Protein AF-A0A061SF11-F1 (afdb_monomer)

Structure (mmCIF, N/CA/C/O backbone):
data_AF-A0A061SF11-F1
#
_entry.id   AF-A0A061SF11-F1
#
loop_
_atom_site.group_PDB
_atom_site.id
_atom_site.type_symbol
_atom_site.label_atom_id
_atom_site.label_alt_id
_atom_site.label_comp_id
_atom_site.label_asym_id
_atom_site.label_entity_id
_atom_site.label_seq_id
_atom_site.pdbx_PDB_ins_code
_atom_site.Cartn_x
_atom_site.Cartn_y
_atom_site.Cartn_z
_atom_site.occupancy
_atom_site.B_iso_or_equiv
_atom_site.auth_seq_id
_atom_site.auth_comp_id
_atom_site.auth_asym_id
_atom_site.auth_atom_id
_atom_site.pdbx_PDB_model_num
ATOM 1 N N . SER A 1 1 ? 4.813 28.790 -20.288 1.00 44.41 1 SER A N 1
ATOM 2 C CA . SER A 1 1 ? 4.783 29.020 -18.832 1.00 44.41 1 SER A CA 1
ATOM 3 C C . SER A 1 1 ? 3.371 29.252 -18.348 1.00 44.41 1 SER A C 1
ATOM 5 O O . SER A 1 1 ? 2.898 30.351 -18.537 1.00 44.41 1 SER A O 1
ATOM 7 N N . PHE A 1 2 ? 2.707 28.245 -17.773 1.00 41.34 2 PHE A N 1
ATOM 8 C CA . PHE A 1 2 ? 1.781 28.368 -16.629 1.00 41.34 2 PHE A CA 1
ATOM 9 C C . PHE A 1 2 ? 1.132 26.999 -16.398 1.00 41.34 2 PHE A C 1
ATOM 11 O O . PHE A 1 2 ? -0.028 26.743 -16.698 1.00 41.34 2 PHE A O 1
ATOM 18 N N . ARG A 1 3 ? 1.935 26.054 -15.899 1.00 41.62 3 ARG A N 1
ATOM 19 C CA . ARG A 1 3 ? 1.378 24.849 -15.294 1.00 41.62 3 ARG A CA 1
ATOM 20 C C . ARG A 1 3 ? 0.733 25.336 -14.006 1.00 41.62 3 ARG A C 1
ATOM 22 O O . ARG A 1 3 ? 1.460 25.708 -13.087 1.00 41.62 3 ARG A O 1
ATOM 29 N N . GLN A 1 4 ? -0.592 25.450 -14.020 1.00 36.97 4 GLN A N 1
ATOM 30 C CA . GLN A 1 4 ? -1.413 25.849 -12.884 1.00 36.97 4 GLN A CA 1
ATOM 31 C C . GLN A 1 4 ? -0.959 25.052 -11.657 1.00 36.97 4 GLN A C 1
ATOM 33 O O . GLN A 1 4 ? -1.222 23.858 -11.513 1.00 36.97 4 GLN A O 1
ATOM 38 N N . ARG A 1 5 ? -0.172 25.723 -10.813 1.00 44.69 5 ARG A N 1
ATOM 39 C CA . ARG A 1 5 ? 0.114 25.311 -9.449 1.00 44.69 5 ARG A CA 1
ATOM 40 C C . ARG A 1 5 ? -1.195 25.509 -8.714 1.00 44.69 5 ARG A C 1
ATOM 42 O O . ARG A 1 5 ? -1.525 26.636 -8.369 1.00 44.69 5 ARG A O 1
ATOM 49 N N . ILE A 1 6 ? -1.944 24.432 -8.517 1.00 52.12 6 ILE A N 1
ATOM 50 C CA . ILE A 1 6 ? -2.988 24.444 -7.499 1.00 52.12 6 ILE A CA 1
ATOM 51 C C . ILE A 1 6 ? -2.267 24.724 -6.172 1.00 52.12 6 ILE A C 1
ATOM 53 O O . ILE A 1 6 ? -1.338 23.984 -5.825 1.00 52.12 6 ILE A O 1
ATOM 57 N N . PRO A 1 7 ? -2.599 25.822 -5.478 1.00 44.66 7 PRO A N 1
ATOM 58 C CA . PRO A 1 7 ? -1.902 26.210 -4.271 1.00 44.66 7 PRO A CA 1
ATOM 59 C C . PRO A 1 7 ? -2.308 25.271 -3.130 1.00 44.66 7 PRO A C 1
ATOM 61 O O . PRO A 1 7 ? -3.484 25.018 -2.883 1.00 44.66 7 PRO A O 1
ATOM 64 N N . ALA A 1 8 ? -1.309 24.739 -2.428 1.00 49.94 8 ALA A N 1
ATOM 65 C CA . ALA A 1 8 ? -1.455 23.799 -1.317 1.00 49.94 8 ALA A CA 1
ATOM 66 C C . ALA A 1 8 ? -2.078 24.415 -0.040 1.00 49.94 8 ALA A C 1
ATOM 68 O O . ALA A 1 8 ? -1.944 23.842 1.036 1.00 49.94 8 ALA A O 1
ATOM 69 N N . CYS A 1 9 ? -2.734 25.578 -0.128 1.00 40.81 9 CYS A N 1
ATOM 70 C CA . CYS A 1 9 ? -3.201 26.355 1.024 1.00 40.81 9 CYS A CA 1
ATOM 71 C C . CYS A 1 9 ? -4.719 26.307 1.286 1.00 40.81 9 CYS A C 1
ATOM 73 O O . CYS A 1 9 ? -5.173 26.960 2.216 1.00 40.81 9 CYS A O 1
ATOM 75 N N . ALA A 1 10 ? -5.506 25.509 0.552 1.00 46.31 10 ALA A N 1
ATOM 76 C CA . ALA A 1 10 ? -6.967 25.441 0.726 1.00 46.31 10 ALA A CA 1
ATOM 77 C C . ALA A 1 10 ? -7.505 24.041 1.092 1.00 46.31 10 ALA A C 1
ATOM 79 O O . ALA A 1 10 ? -8.564 23.633 0.630 1.00 46.31 10 ALA A O 1
ATOM 80 N N . ALA A 1 11 ? -6.790 23.291 1.932 1.00 48.22 11 ALA A N 1
ATOM 81 C CA . ALA A 1 11 ? -7.343 22.104 2.592 1.00 48.22 11 ALA A CA 1
ATOM 82 C C . ALA A 1 11 ? -7.168 22.226 4.109 1.00 48.22 11 ALA A C 1
ATOM 84 O O . ALA A 1 11 ? -6.553 21.386 4.765 1.00 48.22 11 ALA A O 1
ATOM 85 N N . GLY A 1 12 ? -7.707 23.313 4.661 1.00 47.84 12 GLY A N 1
ATOM 86 C CA . GLY A 1 12 ? -8.075 23.364 6.067 1.00 47.84 12 GLY A CA 1
ATOM 87 C C . GLY A 1 12 ? -9.217 22.383 6.305 1.00 47.84 12 GLY A C 1
ATOM 88 O O . GLY A 1 12 ? -10.380 22.751 6.208 1.00 47.84 12 GLY A 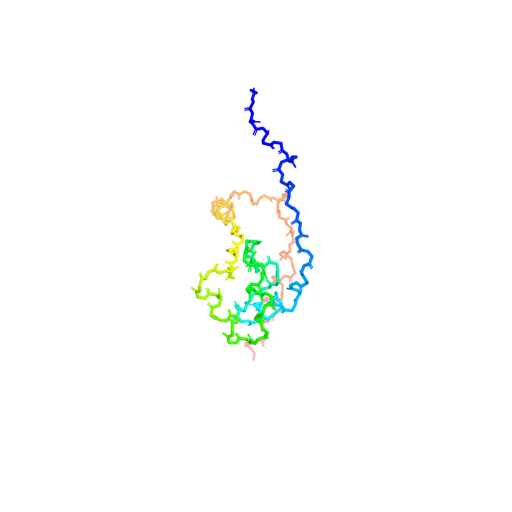O 1
ATOM 89 N N . LEU A 1 13 ? -8.888 21.123 6.580 1.00 50.22 13 LEU A N 1
ATOM 90 C CA . LEU A 1 13 ? -9.840 20.181 7.152 1.00 50.22 13 LEU A CA 1
ATOM 91 C C . LEU A 1 13 ? -9.527 20.061 8.636 1.00 50.22 13 LEU A C 1
ATOM 93 O O . LEU A 1 13 ? -8.527 19.469 9.042 1.00 50.22 13 LEU A O 1
ATOM 97 N N . TYR A 1 14 ? -10.399 20.689 9.417 1.00 50.19 14 TYR A N 1
ATOM 98 C CA . TYR A 1 14 ? -10.554 20.541 10.854 1.00 50.19 14 TYR A CA 1
ATOM 99 C C . TYR A 1 14 ? -10.620 19.042 11.190 1.00 50.19 14 TYR A C 1
ATOM 101 O O . TYR A 1 14 ? -11.654 18.392 11.046 1.00 50.19 14 TYR A O 1
ATOM 109 N N . PHE A 1 15 ? -9.477 18.458 11.555 1.00 53.41 15 PHE A N 1
ATOM 110 C CA . PHE A 1 15 ? -9.383 17.052 11.927 1.00 53.41 15 PHE A CA 1
ATOM 111 C C . PHE A 1 15 ? -10.114 16.872 13.259 1.00 53.41 15 PHE A C 1
ATOM 113 O O . PHE A 1 15 ? -9.580 17.180 14.324 1.00 53.41 15 PHE A O 1
ATOM 120 N N . LYS A 1 16 ? -11.351 16.373 13.202 1.00 56.97 16 LYS A N 1
ATOM 121 C CA . LYS A 1 16 ? -12.090 15.884 14.370 1.00 56.97 16 LYS A CA 1
ATOM 122 C C . LYS A 1 16 ? -11.196 14.844 15.064 1.00 56.97 16 LYS A C 1
ATOM 124 O O . LYS A 1 16 ? -10.885 13.808 14.477 1.00 56.97 16 LYS A O 1
ATOM 129 N N . MET A 1 17 ? -10.699 15.158 16.264 1.00 59.47 17 MET A N 1
ATOM 130 C CA . MET A 1 17 ? -9.757 14.323 17.022 1.00 59.47 17 MET A CA 1
ATOM 131 C C . MET A 1 17 ? -10.432 13.023 17.489 1.00 59.47 17 MET A C 1
ATOM 133 O O . MET A 1 17 ? -10.862 12.897 18.630 1.00 59.47 17 MET A O 1
ATOM 137 N N . VAL A 1 18 ? -10.503 12.035 16.600 1.00 65.88 18 VAL A N 1
ATOM 138 C CA . VAL A 1 18 ? -10.887 10.655 16.912 1.00 65.88 18 VAL A CA 1
ATOM 139 C C . VAL A 1 18 ? -9.697 9.747 16.604 1.00 65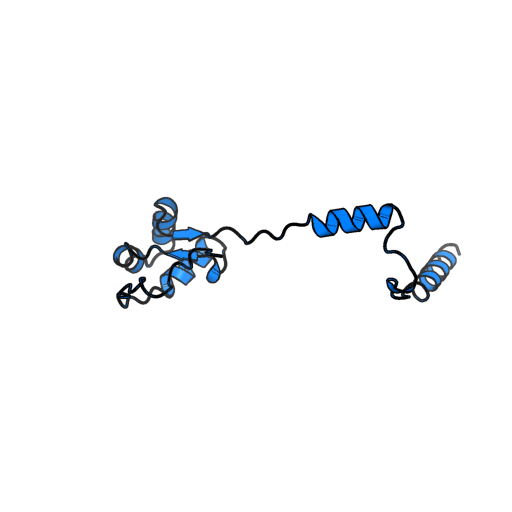.88 18 VAL A C 1
ATOM 141 O O . VAL A 1 18 ? -9.147 9.751 15.500 1.00 65.88 18 VAL A O 1
ATOM 144 N N . SER A 1 19 ? -9.255 8.967 17.593 1.00 77.94 19 SER A N 1
ATOM 145 C CA . SER A 1 19 ? -8.102 8.071 17.442 1.00 77.94 19 SER A CA 1
ATOM 146 C C . SER A 1 19 ? -8.496 6.778 16.716 1.00 77.94 19 SER A C 1
ATOM 148 O O . SER A 1 19 ? -8.835 5.778 17.340 1.00 77.94 19 SER A O 1
ATOM 150 N N . LEU A 1 20 ? -8.385 6.763 15.383 1.00 83.75 20 LEU A N 1
ATOM 151 C CA . LEU A 1 20 ? -8.700 5.597 14.532 1.00 83.75 20 LEU A CA 1
ATOM 152 C C . LEU A 1 20 ? -7.566 4.547 14.431 1.00 83.75 20 LEU A C 1
ATOM 154 O O . LEU A 1 20 ? -7.458 3.791 13.456 1.00 83.75 20 LEU A O 1
ATOM 158 N N . LYS A 1 21 ? -6.652 4.507 15.412 1.00 88.69 21 LYS A N 1
ATOM 159 C CA . LYS A 1 21 ? -5.460 3.633 15.376 1.00 88.69 21 LYS A CA 1
ATOM 160 C C . LYS A 1 21 ? -5.831 2.146 15.403 1.00 88.69 21 LYS A C 1
ATOM 162 O O . LYS A 1 21 ? -5.228 1.347 14.681 1.00 88.69 21 LYS A O 1
ATOM 167 N N . LEU A 1 22 ? -6.826 1.776 16.210 1.00 90.25 22 LEU A N 1
ATOM 168 C CA . LEU A 1 22 ? -7.273 0.391 16.366 1.00 90.25 22 LEU A CA 1
ATOM 169 C C . LEU A 1 22 ? -7.950 -0.120 15.090 1.00 90.25 22 LEU A C 1
ATOM 171 O O . LEU A 1 22 ? -7.617 -1.197 14.596 1.00 90.25 22 LEU A O 1
ATOM 175 N N . GLN A 1 23 ? -8.822 0.692 14.509 1.00 91.69 23 GLN A N 1
ATOM 176 C CA . GLN A 1 23 ? -9.594 0.397 13.308 1.00 91.69 23 GLN A CA 1
ATOM 177 C C . GLN A 1 23 ? -8.661 0.199 12.117 1.00 91.69 23 GLN A C 1
ATOM 179 O O . GLN A 1 23 ? -8.771 -0.790 11.393 1.00 91.69 23 GLN A O 1
ATOM 184 N N . LYS A 1 24 ? -7.647 1.061 11.976 1.00 92.25 24 LYS A N 1
ATOM 185 C CA . LYS A 1 24 ? -6.625 0.925 10.932 1.00 92.25 24 LYS A CA 1
ATOM 186 C C . LYS A 1 24 ? -5.829 -0.381 11.054 1.00 92.25 24 LYS A C 1
ATOM 188 O O . LYS A 1 24 ? -5.516 -1.008 10.039 1.00 92.25 24 LYS A O 1
ATOM 193 N N . ARG A 1 25 ? -5.539 -0.826 12.284 1.00 93.00 25 ARG A N 1
ATOM 194 C CA . ARG A 1 25 ? -4.875 -2.114 12.564 1.00 93.00 25 ARG A CA 1
ATOM 195 C C . ARG A 1 25 ? -5.773 -3.310 12.234 1.00 93.00 25 ARG A C 1
ATOM 197 O O . ARG A 1 25 ? -5.310 -4.275 11.619 1.00 93.00 25 ARG A O 1
ATOM 204 N N . LEU A 1 26 ? -7.051 -3.252 12.607 1.00 93.25 26 LEU A N 1
ATOM 205 C CA . LEU A 1 26 ? -8.016 -4.314 12.312 1.00 93.25 26 LEU A CA 1
ATOM 206 C C . LEU A 1 26 ? -8.287 -4.425 10.807 1.00 93.25 26 LEU A C 1
ATOM 208 O O . LEU A 1 26 ? -8.201 -5.524 10.260 1.00 93.25 26 LEU A O 1
ATOM 212 N N . ALA A 1 27 ? -8.508 -3.300 10.126 1.00 93.69 27 ALA A N 1
ATOM 213 C CA . ALA A 1 27 ? -8.687 -3.232 8.676 1.00 93.69 27 ALA A CA 1
ATOM 214 C C . ALA A 1 27 ? -7.496 -3.822 7.912 1.00 93.69 27 ALA A C 1
ATOM 216 O O . ALA A 1 27 ? -7.681 -4.610 6.987 1.00 93.69 27 ALA A O 1
ATOM 217 N N . SER A 1 28 ? -6.269 -3.521 8.347 1.00 94.94 28 SER A N 1
ATOM 218 C CA . SER A 1 28 ? -5.045 -4.106 7.785 1.00 94.94 28 SER A CA 1
ATOM 219 C C . SER A 1 28 ? -5.017 -5.637 7.897 1.00 94.94 28 SER A C 1
ATOM 221 O O . SER A 1 28 ? -4.661 -6.317 6.930 1.00 94.94 28 SER A O 1
ATOM 223 N N . SER A 1 29 ? -5.457 -6.184 9.035 1.00 92.62 29 SER A N 1
ATOM 224 C CA . SER A 1 29 ? -5.516 -7.635 9.260 1.00 92.62 29 SER A CA 1
ATOM 225 C C . SER A 1 29 ? -6.595 -8.314 8.407 1.00 92.62 29 SER A C 1
ATOM 227 O O . SER A 1 29 ? -6.371 -9.400 7.879 1.00 92.62 29 SER A O 1
ATOM 229 N N . VAL A 1 30 ? -7.757 -7.673 8.244 1.00 92.75 30 VAL A N 1
ATOM 230 C CA . VAL A 1 30 ? -8.884 -8.200 7.454 1.00 92.75 30 VAL A CA 1
ATOM 231 C C . VAL A 1 30 ? -8.579 -8.172 5.952 1.00 92.75 30 VAL A C 1
ATOM 233 O O . VAL A 1 30 ? -8.791 -9.170 5.268 1.00 92.75 30 VAL A O 1
ATOM 236 N N . LEU A 1 31 ? -8.026 -7.066 5.445 1.00 91.06 31 LEU A N 1
ATOM 237 C CA . LEU A 1 31 ? -7.706 -6.864 4.023 1.00 91.06 31 LEU A CA 1
ATOM 238 C C . LEU A 1 31 ? -6.366 -7.487 3.591 1.00 91.06 31 LEU A C 1
ATOM 240 O O . LEU A 1 31 ? -5.974 -7.360 2.423 1.00 91.06 31 LEU A O 1
ATOM 244 N N . LYS A 1 32 ? -5.638 -8.115 4.527 1.00 92.25 32 LYS A N 1
ATOM 245 C CA . LYS A 1 32 ? -4.288 -8.675 4.332 1.00 92.25 32 LYS A CA 1
ATOM 246 C C . LYS A 1 32 ? -3.345 -7.670 3.654 1.00 92.25 32 LYS A C 1
ATOM 248 O O . LYS A 1 32 ? -2.661 -7.977 2.676 1.00 92.25 32 LYS A O 1
ATOM 253 N N . CYS A 1 33 ? -3.355 -6.423 4.119 1.00 91.31 33 CYS A N 1
ATOM 254 C CA . CYS A 1 33 ? -2.573 -5.337 3.530 1.00 91.31 33 CYS A CA 1
ATOM 255 C C . CYS A 1 33 ? -1.831 -4.546 4.610 1.00 91.31 33 CYS A C 1
ATOM 257 O O . CYS A 1 33 ? -2.233 -4.532 5.765 1.00 91.31 33 CYS A O 1
ATOM 259 N N . GLY A 1 34 ? -0.730 -3.879 4.253 1.00 91.19 34 GLY A N 1
ATOM 260 C CA . GLY A 1 34 ? 0.000 -3.035 5.203 1.00 91.19 34 GLY A CA 1
ATOM 261 C C . GLY A 1 34 ? -0.768 -1.758 5.563 1.00 91.19 34 GLY A C 1
ATOM 262 O O . GLY A 1 34 ? -1.492 -1.214 4.729 1.00 91.19 34 GLY A O 1
ATOM 263 N N . LEU A 1 35 ? -0.529 -1.220 6.764 1.00 91.19 35 LEU A N 1
ATOM 264 C CA . LEU A 1 35 ? -1.194 -0.020 7.306 1.00 91.19 35 LEU A CA 1
ATOM 265 C C . LEU A 1 35 ? -1.177 1.196 6.360 1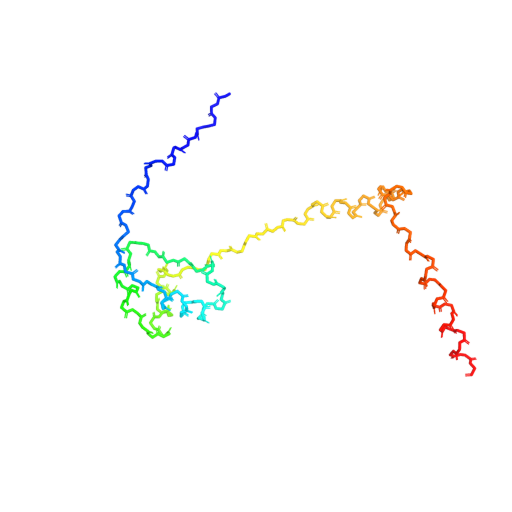.00 91.19 35 LEU A C 1
ATOM 267 O O . LEU A 1 35 ? -2.105 1.998 6.364 1.00 91.19 35 LEU A O 1
ATOM 271 N N . ARG A 1 36 ? -0.133 1.336 5.530 1.00 90.62 36 ARG A N 1
ATOM 272 C CA . ARG A 1 36 ? -0.004 2.434 4.551 1.00 90.62 36 ARG A CA 1
ATOM 273 C C . ARG A 1 36 ? -0.996 2.347 3.386 1.00 90.62 36 ARG A C 1
ATOM 275 O O . ARG A 1 36 ? -1.261 3.361 2.746 1.00 90.62 36 ARG A O 1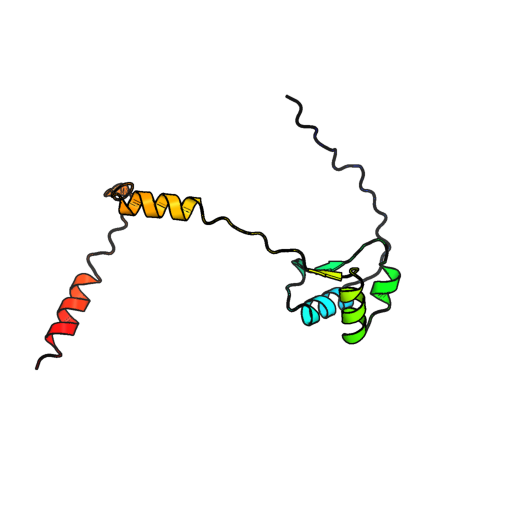
ATOM 282 N N . LYS A 1 37 ? -1.516 1.153 3.088 1.00 92.00 37 LYS A N 1
ATOM 283 C CA . LYS A 1 37 ? -2.453 0.920 1.978 1.00 92.00 37 LYS A CA 1
ATOM 284 C C . LYS A 1 37 ? -3.917 1.037 2.393 1.00 92.00 37 LYS A C 1
ATOM 286 O O . LYS A 1 37 ? -4.762 1.097 1.510 1.00 92.00 37 LYS A O 1
ATOM 291 N N . VAL A 1 38 ? -4.214 1.073 3.690 1.00 92.81 38 VAL A N 1
ATOM 292 C CA . VAL A 1 38 ? -5.577 1.269 4.191 1.00 92.81 38 VAL A CA 1
ATOM 293 C C . VAL A 1 38 ? -5.933 2.748 4.079 1.00 92.81 38 VAL A C 1
ATOM 295 O O . VAL A 1 38 ? -5.223 3.606 4.616 1.00 92.81 38 VAL A O 1
ATOM 298 N N . TRP A 1 39 ? -7.014 3.035 3.365 1.00 91.50 39 TRP A N 1
ATOM 299 C CA . TRP A 1 39 ? -7.662 4.338 3.333 1.00 91.50 39 TRP A 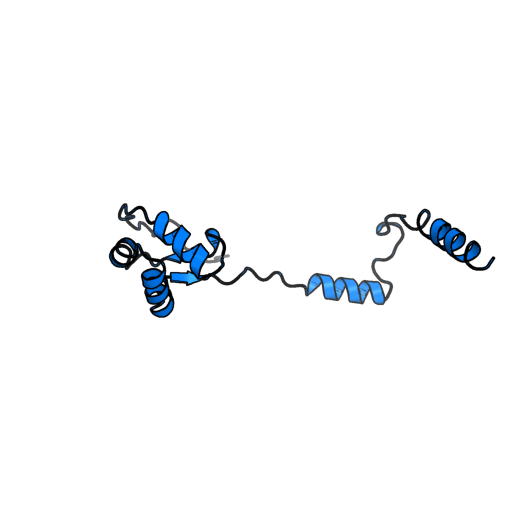CA 1
ATOM 300 C C . TRP A 1 39 ? -8.964 4.265 4.130 1.00 91.50 39 TRP A C 1
ATOM 302 O O . TRP A 1 39 ? -9.675 3.266 4.040 1.00 91.50 39 TRP A O 1
ATOM 312 N N . LEU A 1 40 ? -9.213 5.295 4.933 1.00 89.94 40 LEU A N 1
ATOM 313 C CA . LEU A 1 40 ? -10.423 5.478 5.727 1.00 89.94 40 LEU A CA 1
ATOM 314 C C . LEU A 1 40 ? -11.037 6.796 5.270 1.00 89.94 40 LEU A C 1
ATOM 316 O O . LEU A 1 40 ? -10.292 7.772 5.116 1.00 89.94 40 LEU A O 1
ATOM 320 N N . ASP A 1 41 ? -12.342 6.804 5.045 1.00 88.75 41 ASP A N 1
ATOM 321 C CA . ASP A 1 41 ? -13.055 8.013 4.658 1.0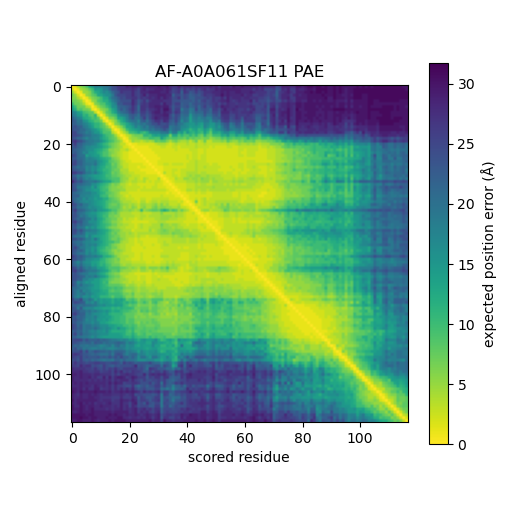0 88.75 41 ASP A CA 1
ATOM 322 C C . ASP A 1 41 ? -13.112 9.030 5.826 1.00 88.75 41 ASP A C 1
ATOM 324 O O . ASP A 1 41 ? -13.384 8.639 6.966 1.00 88.75 41 ASP A O 1
ATOM 328 N N . PRO A 1 42 ? -12.795 10.321 5.592 1.00 85.06 42 PRO A N 1
ATOM 329 C CA . PRO A 1 42 ? -12.825 11.355 6.626 1.00 85.06 42 PRO A CA 1
ATOM 330 C C . PRO A 1 42 ? -14.217 11.954 6.883 1.00 85.06 42 PRO A C 1
ATOM 332 O O . PRO A 1 42 ? -14.359 12.698 7.854 1.00 85.06 42 PRO A O 1
ATOM 335 N N . ASN A 1 43 ? -15.221 11.669 6.052 1.00 86.25 43 ASN A N 1
ATOM 336 C CA . ASN A 1 43 ? -16.585 12.159 6.255 1.00 86.25 43 ASN A CA 1
ATOM 337 C C . ASN A 1 43 ? -17.309 11.279 7.290 1.00 86.25 43 ASN A C 1
ATOM 339 O O . ASN A 1 43 ? -17.923 11.806 8.215 1.00 86.25 43 ASN A O 1
ATOM 343 N N . GLU A 1 44 ? -17.087 9.959 7.244 1.00 82.50 44 GLU A N 1
ATOM 344 C CA . GLU A 1 44 ? -17.751 8.971 8.118 1.00 82.50 44 GLU A CA 1
ATOM 345 C C . GLU A 1 44 ? -16.897 8.468 9.301 1.00 82.50 44 GLU A C 1
ATOM 347 O O . GLU A 1 44 ? -16.918 7.302 9.704 1.00 82.50 44 GLU A O 1
ATOM 352 N N . VAL A 1 45 ? -16.127 9.363 9.924 1.00 86.19 45 VAL A N 1
ATOM 353 C CA . VAL A 1 45 ? -15.226 9.025 11.050 1.00 86.19 45 VAL A CA 1
ATOM 354 C C . VAL A 1 45 ? -15.977 8.457 12.262 1.00 86.19 45 VAL A C 1
ATOM 356 O O . VAL A 1 45 ? -15.439 7.604 12.975 1.00 86.19 45 VAL A O 1
ATOM 359 N N . ASN A 1 46 ? -17.208 8.913 12.509 1.00 87.06 46 ASN A N 1
ATOM 360 C CA . ASN A 1 46 ? -17.988 8.496 13.679 1.00 87.06 46 ASN A CA 1
ATOM 361 C C . ASN A 1 46 ? -18.415 7.022 13.560 1.00 87.06 46 ASN A C 1
ATOM 363 O O . ASN A 1 46 ? -18.262 6.263 14.517 1.00 87.06 46 ASN A O 1
ATOM 367 N N . GLU A 1 47 ? -18.871 6.595 12.379 1.00 86.31 47 GLU A N 1
ATOM 368 C CA . GLU A 1 47 ? -19.273 5.207 12.115 1.00 86.31 47 GLU A CA 1
ATOM 369 C C . GLU A 1 47 ? -18.086 4.248 12.203 1.00 86.31 47 GLU A C 1
ATOM 371 O O . GLU A 1 47 ? -18.156 3.193 12.841 1.00 86.31 47 GLU A O 1
ATOM 376 N N . ILE A 1 48 ? -16.945 4.659 11.642 1.00 88.88 48 ILE A N 1
ATOM 377 C CA . ILE A 1 48 ? -15.706 3.880 11.700 1.00 88.88 48 ILE A CA 1
ATOM 378 C C . ILE A 1 48 ? -15.243 3.730 13.155 1.00 88.88 48 ILE A C 1
ATOM 380 O O . ILE A 1 48 ? -14.810 2.648 13.555 1.00 88.88 48 ILE A O 1
ATOM 384 N N . SER A 1 49 ? -15.359 4.781 13.972 1.00 88.44 49 SER A N 1
ATOM 385 C CA . SER A 1 49 ? -14.956 4.744 15.381 1.00 88.44 49 SER A CA 1
ATOM 386 C C . SER A 1 49 ? -15.748 3.722 16.200 1.00 88.44 49 SER A C 1
ATOM 388 O O . SER A 1 49 ? -15.173 3.090 17.087 1.00 88.44 49 SER A O 1
ATOM 390 N N . MET A 1 50 ? -17.032 3.517 15.896 1.00 88.94 50 MET A N 1
ATOM 391 C CA . MET A 1 50 ? -17.887 2.554 16.607 1.00 88.94 50 MET A CA 1
ATOM 392 C C . MET A 1 50 ? -17.570 1.087 16.255 1.00 88.94 50 MET A C 1
ATOM 394 O O . MET A 1 50 ? -17.980 0.164 16.965 1.00 88.94 50 MET A O 1
ATOM 398 N N . ALA A 1 51 ? -16.813 0.832 15.185 1.00 88.62 51 ALA A N 1
ATOM 399 C CA . ALA A 1 51 ? -16.484 -0.518 14.743 1.00 88.62 51 ALA A CA 1
ATOM 400 C C . ALA A 1 51 ? -15.276 -1.113 15.496 1.00 88.62 51 ALA A C 1
ATOM 402 O O . ALA A 1 51 ? -14.118 -0.920 15.122 1.00 88.62 51 ALA A O 1
ATOM 403 N N . ASN A 1 52 ? -15.556 -1.917 16.527 1.00 88.88 52 ASN A N 1
ATOM 404 C CA . ASN A 1 52 ? -14.529 -2.575 17.353 1.00 88.88 52 ASN A CA 1
ATOM 405 C C . ASN A 1 52 ? -14.185 -4.011 16.906 1.00 88.88 52 ASN A C 1
ATOM 407 O O . ASN A 1 52 ? -13.049 -4.463 17.052 1.00 88.88 52 ASN A O 1
ATOM 411 N N . SER A 1 53 ? -15.154 -4.739 16.345 1.00 91.00 53 SER A N 1
ATOM 412 C CA . SER A 1 53 ? -15.003 -6.150 15.961 1.00 91.00 53 SER A CA 1
ATOM 413 C C . SER A 1 53 ? -14.531 -6.313 14.514 1.00 91.00 53 SER A C 1
ATOM 415 O O . SER A 1 53 ? -14.868 -5.518 13.636 1.00 91.00 53 SER A O 1
ATOM 417 N N . ARG A 1 54 ? -13.803 -7.401 14.212 1.00 92.56 54 ARG A N 1
ATOM 418 C CA . ARG A 1 54 ? -13.330 -7.697 12.839 1.00 92.56 54 ARG A CA 1
ATOM 419 C C . ARG A 1 54 ? -14.481 -7.888 11.848 1.00 92.56 54 ARG A C 1
ATOM 421 O O . ARG A 1 54 ? -14.338 -7.565 10.674 1.00 92.56 54 ARG A O 1
ATOM 428 N N . GLN A 1 55 ? -15.606 -8.413 12.321 1.00 92.69 55 GLN A N 1
ATOM 429 C CA . GLN A 1 55 ? -16.833 -8.618 11.557 1.00 92.69 55 GLN A CA 1
ATOM 430 C C . GLN A 1 55 ? -17.438 -7.278 11.122 1.00 92.69 55 GLN A C 1
ATOM 432 O O . GLN A 1 55 ? -17.834 -7.143 9.971 1.00 92.69 55 GLN A O 1
ATOM 437 N N . ASN A 1 56 ? -17.431 -6.267 11.994 1.00 91.75 56 ASN A N 1
ATOM 438 C CA . ASN A 1 56 ? -17.943 -4.931 11.682 1.00 91.75 56 ASN A CA 1
ATOM 439 C C . ASN A 1 56 ? -17.066 -4.248 10.627 1.00 91.75 56 ASN A C 1
ATOM 441 O O . ASN A 1 56 ? -17.586 -3.683 9.674 1.00 91.75 56 ASN A O 1
ATOM 445 N N . ILE A 1 57 ? -15.740 -4.396 10.724 1.00 92.50 57 ILE A N 1
ATOM 446 C CA . ILE A 1 57 ? -14.816 -3.888 9.701 1.00 92.50 57 ILE A CA 1
ATOM 447 C C . ILE A 1 57 ? -15.060 -4.548 8.332 1.00 92.50 57 ILE A C 1
ATOM 449 O O . ILE A 1 57 ? -14.905 -3.888 7.314 1.00 92.50 57 ILE A O 1
ATOM 453 N N . ARG A 1 58 ? -15.477 -5.824 8.274 1.00 93.94 58 ARG A N 1
ATOM 454 C CA . ARG A 1 58 ? -15.857 -6.471 7.001 1.00 93.94 58 ARG A CA 1
ATOM 455 C C . ARG A 1 58 ? -17.104 -5.844 6.375 1.00 93.94 58 ARG A C 1
ATOM 457 O O . ARG A 1 58 ? -17.145 -5.745 5.158 1.00 93.94 58 ARG A O 1
ATOM 464 N N . LYS A 1 59 ? -18.074 -5.404 7.187 1.00 93.56 59 LYS A N 1
ATOM 465 C CA . LYS A 1 59 ? -19.252 -4.666 6.699 1.00 93.56 59 LYS A CA 1
ATOM 466 C C . LYS A 1 59 ? -18.817 -3.339 6.072 1.00 93.56 59 LYS A C 1
ATOM 468 O O . LYS A 1 59 ? -19.000 -3.162 4.880 1.00 93.56 59 LYS A O 1
ATOM 473 N N . LEU A 1 60 ? -18.030 -2.543 6.802 1.00 91.75 60 LEU A N 1
ATOM 474 C CA . LEU A 1 60 ? -17.499 -1.258 6.316 1.00 91.75 60 LEU A CA 1
ATOM 475 C C . LEU A 1 60 ? -16.611 -1.367 5.060 1.00 91.75 60 LEU A C 1
ATOM 477 O O . LEU A 1 60 ? -16.476 -0.410 4.299 1.00 91.75 60 LEU A O 1
ATOM 481 N N . VAL A 1 61 ? -15.958 -2.514 4.851 1.00 92.62 61 VAL A N 1
ATOM 482 C CA . VAL A 1 61 ? -15.211 -2.803 3.615 1.00 92.62 61 VAL A CA 1
ATOM 483 C C . VAL A 1 61 ? -16.159 -3.051 2.442 1.00 92.62 61 VAL A C 1
ATOM 485 O O . VAL A 1 61 ? -15.864 -2.603 1.337 1.00 92.62 61 VAL A O 1
ATOM 488 N N . ASN A 1 62 ? -17.273 -3.747 2.670 1.00 92.06 62 ASN A N 1
ATOM 489 C CA . ASN A 1 62 ? -18.288 -3.984 1.644 1.00 92.06 62 ASN A CA 1
ATOM 490 C C . ASN A 1 62 ? -19.047 -2.695 1.298 1.00 92.06 62 AS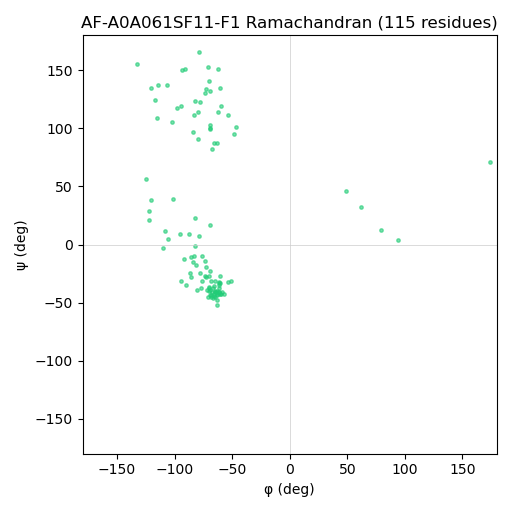N A C 1
ATOM 492 O O . ASN A 1 62 ? -19.334 -2.471 0.127 1.00 92.06 62 ASN A O 1
ATOM 496 N N . ASP A 1 63 ? -19.298 -1.845 2.296 1.00 89.81 63 ASP A N 1
ATOM 497 C CA . ASP A 1 63 ? -19.972 -0.548 2.136 1.00 89.81 63 ASP A CA 1
ATOM 498 C C . ASP A 1 63 ? -19.071 0.495 1.440 1.00 89.81 63 ASP A C 1
ATOM 500 O O . ASP A 1 63 ? -19.550 1.475 0.880 1.00 89.81 63 ASP A O 1
ATOM 504 N N . GLY A 1 64 ? -17.750 0.274 1.428 1.00 88.75 64 GLY A N 1
ATOM 505 C CA . GLY A 1 64 ? -16.784 1.112 0.710 1.00 88.75 64 GLY A CA 1
ATOM 506 C C . GLY A 1 64 ? -16.136 2.225 1.538 1.00 88.75 64 GLY A C 1
ATOM 507 O O . GLY A 1 64 ? -15.306 2.962 1.009 1.00 88.75 64 GLY A O 1
ATOM 508 N N . PHE A 1 65 ? -16.411 2.316 2.841 1.00 89.69 65 PHE A N 1
ATOM 509 C CA . PHE A 1 65 ? -15.754 3.281 3.738 1.00 89.69 65 PHE A CA 1
ATOM 510 C C . PHE A 1 65 ? -14.276 2.956 3.995 1.00 89.69 65 PHE A C 1
ATOM 512 O O . PHE A 1 65 ? -13.461 3.841 4.282 1.00 89.69 65 PHE A O 1
ATOM 519 N N . VAL A 1 66 ? -13.910 1.672 3.895 1.00 90.44 66 VAL A N 1
ATOM 520 C CA . VAL A 1 66 ? -12.537 1.187 4.078 1.00 90.44 66 VAL A CA 1
ATOM 521 C C . VAL A 1 66 ? -12.012 0.611 2.771 1.00 90.44 66 VAL A C 1
ATOM 523 O O . VAL A 1 66 ? -12.375 -0.491 2.362 1.00 90.44 66 VAL A O 1
ATOM 526 N N . ILE A 1 67 ? -11.075 1.326 2.147 1.00 92.12 67 ILE A N 1
ATOM 527 C CA . ILE A 1 67 ? -10.578 0.987 0.810 1.00 92.12 67 ILE A CA 1
ATOM 528 C C . ILE A 1 67 ? -9.108 0.571 0.861 1.00 92.12 67 ILE A C 1
ATOM 530 O O . ILE A 1 67 ? -8.258 1.202 1.501 1.00 92.12 67 ILE A O 1
ATOM 534 N N . LYS A 1 68 ? -8.775 -0.490 0.118 1.00 92.62 68 LYS A N 1
ATOM 535 C CA . LYS A 1 68 ? -7.390 -0.875 -0.167 1.00 92.62 68 LYS A CA 1
ATOM 536 C C . LYS A 1 68 ? -6.864 -0.055 -1.341 1.00 92.62 68 LYS A C 1
ATOM 538 O O . LYS A 1 68 ? -7.242 -0.285 -2.487 1.00 92.62 68 LYS A O 1
ATOM 543 N N . LYS A 1 69 ? -5.912 0.839 -1.073 1.00 90.94 69 LYS A N 1
ATOM 544 C CA . LYS A 1 69 ? -5.211 1.576 -2.130 1.00 90.94 69 LYS A CA 1
ATOM 545 C C . LYS A 1 69 ? -4.481 0.600 -3.063 1.00 90.94 69 LYS A C 1
ATOM 547 O O . LYS A 1 69 ? -3.783 -0.302 -2.569 1.00 90.94 69 LYS A O 1
ATOM 552 N N . PRO A 1 70 ? -4.585 0.786 -4.391 1.00 91.31 70 PRO A N 1
ATOM 553 C CA . PRO A 1 70 ? -3.855 -0.038 -5.338 1.00 91.31 70 PRO A CA 1
ATOM 554 C C . PRO A 1 70 ? -2.348 0.129 -5.140 1.00 91.31 70 PRO A C 1
ATOM 556 O O . PRO A 1 70 ? -1.842 1.156 -4.678 1.00 91.31 70 PRO A O 1
ATOM 559 N N . THR A 1 71 ? -1.601 -0.922 -5.460 1.00 90.12 71 THR A N 1
ATOM 560 C CA . THR A 1 71 ? -0.143 -0.888 -5.372 1.00 90.12 71 THR A CA 1
ATOM 561 C C . THR A 1 71 ? 0.437 0.012 -6.449 1.00 90.12 71 THR A C 1
ATOM 563 O O . THR A 1 71 ? 0.002 -0.052 -7.595 1.00 90.12 71 THR A O 1
ATOM 566 N N . LYS A 1 72 ? 1.473 0.788 -6.115 1.00 88.75 72 LYS A N 1
ATOM 567 C CA . LYS A 1 72 ? 2.237 1.531 -7.119 1.00 88.75 72 LYS A CA 1
ATOM 568 C C . LYS A 1 72 ? 2.891 0.542 -8.085 1.00 88.75 72 LYS A C 1
ATOM 570 O O . LYS A 1 72 ? 3.753 -0.237 -7.685 1.00 88.75 72 LYS A O 1
ATOM 575 N N . ILE A 1 73 ? 2.463 0.567 -9.342 1.00 90.50 73 ILE A N 1
ATOM 576 C CA . ILE A 1 73 ? 3.005 -0.298 -10.388 1.00 90.50 73 ILE A CA 1
ATOM 577 C C . ILE A 1 73 ? 4.289 0.343 -10.918 1.00 90.50 73 ILE A C 1
ATOM 579 O O . ILE A 1 73 ? 4.286 1.484 -11.379 1.00 90.50 73 ILE A O 1
ATOM 583 N N . HIS A 1 74 ? 5.395 -0.396 -10.871 1.00 91.56 74 HIS A N 1
ATOM 584 C CA . HIS A 1 74 ? 6.633 -0.016 -11.544 1.00 91.56 74 HIS A CA 1
ATOM 585 C C . HIS A 1 74 ? 6.691 -0.695 -12.914 1.00 91.56 74 HIS A C 1
ATOM 587 O O . HIS A 1 74 ? 6.685 -1.922 -13.013 1.00 91.56 74 HIS A O 1
ATOM 593 N N . SER A 1 75 ? 6.739 0.093 -13.989 1.00 92.62 75 SER A N 1
ATOM 594 C CA . SER A 1 75 ? 6.743 -0.455 -15.345 1.00 92.62 75 SER A CA 1
ATOM 595 C C . SER A 1 75 ? 8.088 -1.112 -15.688 1.00 92.62 75 SER A C 1
ATOM 597 O O . SER A 1 75 ? 9.162 -0.539 -15.499 1.00 92.62 75 SER A O 1
ATOM 599 N N . ARG A 1 76 ? 8.039 -2.321 -16.264 1.00 92.44 76 ARG A N 1
ATOM 600 C CA . ARG A 1 76 ? 9.229 -3.049 -16.757 1.00 92.44 76 ARG A CA 1
ATOM 601 C C . ARG A 1 76 ? 9.616 -2.695 -18.199 1.00 92.44 76 ARG A C 1
ATOM 603 O O . ARG A 1 76 ? 10.466 -3.359 -18.782 1.00 92.44 76 ARG A O 1
ATOM 610 N N . ALA A 1 77 ? 9.004 -1.669 -18.796 1.00 92.38 77 ALA A N 1
ATOM 611 C CA . ALA A 1 77 ? 9.207 -1.313 -20.204 1.00 92.38 77 ALA A CA 1
ATOM 612 C C . ALA A 1 77 ? 10.676 -0.984 -20.526 1.00 92.38 77 ALA A C 1
ATOM 614 O O . ALA A 1 77 ? 11.216 -1.469 -21.515 1.00 92.38 77 ALA A O 1
ATOM 615 N N . ARG A 1 78 ? 11.351 -0.227 -19.649 1.00 91.62 78 ARG A N 1
ATOM 616 C CA . ARG A 1 78 ? 12.776 0.111 -19.809 1.00 91.62 78 ARG A CA 1
ATOM 617 C C . ARG A 1 78 ? 13.674 -1.121 -19.726 1.00 91.62 78 ARG A C 1
ATOM 619 O O . ARG A 1 78 ? 14.532 -1.303 -20.579 1.00 91.62 78 ARG A O 1
ATOM 626 N N . ALA A 1 79 ? 13.421 -1.992 -18.749 1.00 92.12 79 ALA A N 1
ATOM 627 C CA . ALA A 1 79 ? 14.160 -3.241 -18.594 1.00 92.12 79 ALA A CA 1
ATOM 628 C C . ALA A 1 79 ? 13.991 -4.161 -19.816 1.00 92.12 79 ALA A C 1
ATOM 630 O O . ALA A 1 79 ? 14.971 -4.730 -20.286 1.00 92.12 79 ALA A O 1
ATOM 631 N N . ARG A 1 80 ? 12.774 -4.258 -20.373 1.00 94.62 80 ARG A N 1
ATOM 632 C CA . ARG A 1 80 ? 12.502 -5.040 -21.591 1.00 94.62 80 ARG A CA 1
ATOM 633 C C . ARG A 1 80 ? 13.248 -4.496 -22.809 1.00 94.62 80 ARG A C 1
ATOM 635 O O . ARG A 1 80 ? 13.925 -5.272 -23.474 1.00 94.62 80 ARG A O 1
ATOM 642 N N . ARG A 1 81 ? 13.205 -3.178 -23.048 1.00 92.81 81 ARG A N 1
ATOM 643 C CA . ARG A 1 81 ? 13.974 -2.550 -24.141 1.00 92.81 81 ARG A CA 1
ATOM 644 C C . ARG A 1 81 ? 15.479 -2.761 -23.985 1.00 92.81 81 ARG A C 1
ATOM 646 O O . ARG A 1 81 ? 16.147 -3.094 -24.955 1.00 92.81 81 ARG A O 1
ATOM 653 N N . ALA A 1 82 ? 16.007 -2.615 -22.769 1.00 90.19 82 ALA A N 1
ATOM 654 C CA . ALA A 1 82 ? 17.423 -2.851 -22.500 1.00 90.19 82 ALA A CA 1
ATOM 655 C C . ALA A 1 82 ? 17.817 -4.319 -22.741 1.00 90.19 82 ALA A C 1
ATOM 657 O O . ALA A 1 82 ? 18.861 -4.579 -23.329 1.00 90.19 82 ALA A O 1
ATOM 658 N N . ALA A 1 83 ? 16.981 -5.280 -22.337 1.00 90.31 83 ALA A N 1
ATOM 659 C CA . ALA A 1 83 ? 17.225 -6.702 -22.578 1.00 90.31 83 ALA A CA 1
ATOM 660 C C . ALA A 1 83 ? 17.169 -7.068 -24.071 1.00 90.31 83 ALA A C 1
ATOM 662 O O . ALA A 1 83 ? 17.961 -7.884 -24.534 1.00 90.31 83 ALA A O 1
ATOM 663 N N . GLU A 1 84 ? 16.260 -6.462 -24.836 1.00 92.62 84 GLU A N 1
ATOM 664 C CA . GLU A 1 84 ? 16.203 -6.629 -26.290 1.00 92.62 84 GLU A CA 1
ATOM 665 C C . GLU A 1 84 ? 17.447 -6.046 -26.976 1.00 92.62 84 GLU A C 1
ATOM 667 O O . GLU A 1 84 ? 18.049 -6.705 -27.821 1.00 92.62 84 GLU A O 1
ATOM 672 N N . ALA A 1 85 ? 17.883 -4.850 -26.567 1.00 89.62 85 ALA A N 1
ATOM 673 C CA . ALA A 1 85 ? 19.101 -4.228 -27.078 1.00 89.62 85 ALA A CA 1
ATOM 674 C C . ALA A 1 85 ? 20.354 -5.064 -26.754 1.00 89.62 85 ALA A C 1
ATOM 676 O O . ALA A 1 85 ? 21.175 -5.285 -27.641 1.00 89.62 85 ALA A O 1
ATOM 677 N N . LYS A 1 86 ? 20.454 -5.600 -25.529 1.00 88.00 86 LYS A N 1
ATOM 678 C CA . LYS A 1 86 ? 21.528 -6.522 -25.121 1.00 88.00 86 LYS A CA 1
ATOM 679 C C . LYS A 1 86 ? 21.540 -7.813 -25.933 1.00 88.00 86 LYS A C 1
ATOM 681 O O . LYS A 1 86 ? 22.604 -8.255 -26.344 1.00 88.00 86 LYS A O 1
ATOM 686 N N . ARG A 1 87 ? 20.369 -8.387 -26.228 1.00 87.81 87 ARG A N 1
ATOM 687 C CA . ARG A 1 87 ? 20.252 -9.585 -27.080 1.00 87.81 87 ARG A CA 1
ATOM 688 C C . ARG A 1 87 ? 20.693 -9.327 -28.519 1.00 87.81 87 ARG A C 1
ATOM 690 O O . ARG A 1 87 ? 21.236 -10.215 -29.156 1.00 87.81 87 ARG A O 1
ATOM 697 N N . LYS A 1 88 ? 20.494 -8.100 -29.005 1.00 91.25 88 LYS A N 1
ATOM 698 C CA . LYS A 1 88 ? 20.997 -7.615 -30.298 1.00 91.25 88 LYS A CA 1
ATOM 699 C C . LYS A 1 88 ? 22.493 -7.235 -30.263 1.00 91.25 88 LYS A C 1
ATOM 701 O O . LYS A 1 88 ? 22.973 -6.649 -31.225 1.00 91.25 88 LYS A O 1
ATOM 706 N N . GLY A 1 89 ? 23.215 -7.506 -29.169 1.00 85.31 89 GLY A N 1
ATOM 707 C CA . GLY A 1 89 ? 24.650 -7.217 -29.026 1.00 85.31 89 GLY A CA 1
ATOM 708 C C . GLY A 1 89 ? 24.994 -5.757 -28.706 1.00 85.31 89 GLY A C 1
ATOM 709 O O . GLY A 1 89 ? 26.148 -5.355 -28.813 1.00 85.31 89 GLY A O 1
ATOM 710 N N . ARG A 1 90 ? 24.011 -4.929 -28.329 1.00 85.31 90 ARG A N 1
ATOM 711 C CA . ARG A 1 90 ? 24.233 -3.527 -27.930 1.00 85.31 90 ARG A CA 1
ATOM 712 C C . ARG A 1 90 ? 24.402 -3.431 -26.413 1.00 85.31 90 ARG A C 1
ATOM 714 O O . ARG A 1 90 ? 23.780 -4.181 -25.669 1.00 85.31 90 ARG A O 1
ATOM 721 N N . HIS A 1 91 ? 25.177 -2.457 -25.932 1.00 78.75 91 HIS A N 1
ATOM 722 C CA . HIS A 1 91 ? 25.454 -2.259 -24.496 1.00 78.75 91 HIS A CA 1
ATOM 723 C C . HIS A 1 91 ? 26.179 -3.443 -23.807 1.00 78.75 91 HIS A C 1
ATOM 725 O O . HIS A 1 91 ? 25.953 -3.700 -22.624 1.00 78.75 91 HIS A O 1
ATOM 731 N N . THR A 1 92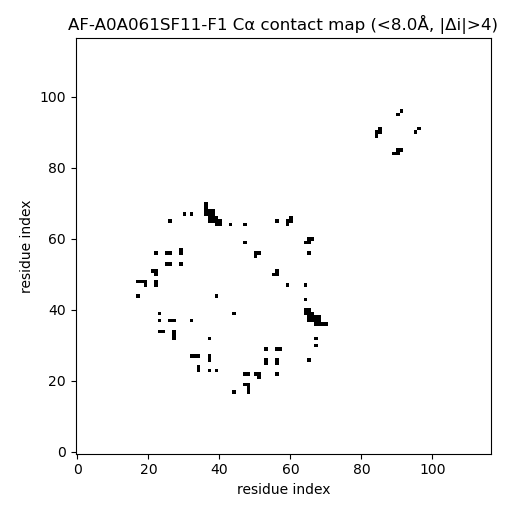 ? 27.044 -4.157 -24.539 1.00 76.69 92 THR A N 1
ATOM 732 C CA . THR A 1 92 ? 27.873 -5.288 -24.061 1.00 76.69 92 THR A CA 1
ATOM 733 C C . THR A 1 92 ? 29.377 -5.053 -24.277 1.00 76.69 92 THR A C 1
ATOM 735 O O . THR A 1 92 ? 30.131 -5.996 -24.486 1.00 76.69 92 THR A O 1
ATOM 738 N N . GLY A 1 93 ? 29.824 -3.793 -24.278 1.00 80.44 93 GLY A N 1
ATOM 739 C CA . GLY A 1 93 ? 31.248 -3.457 -24.388 1.00 80.44 93 GLY A CA 1
ATOM 740 C C . GLY A 1 93 ? 32.004 -3.628 -23.065 1.00 80.44 93 GLY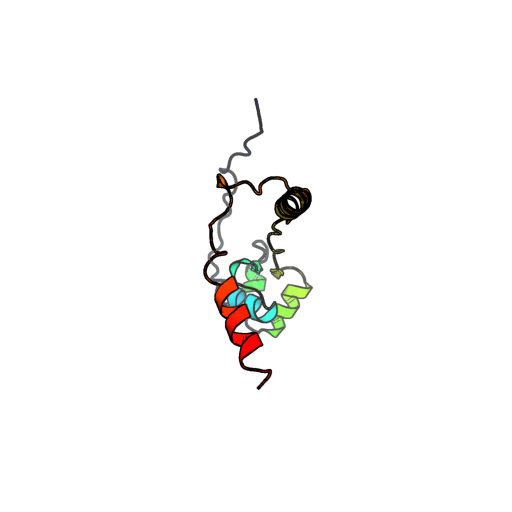 A C 1
ATOM 741 O O . GLY A 1 93 ? 31.392 -3.683 -21.996 1.00 80.44 93 GLY A O 1
ATOM 742 N N . TYR A 1 94 ? 33.337 -3.631 -23.134 1.00 75.25 94 TYR A N 1
ATOM 743 C CA . TYR A 1 94 ? 34.242 -3.803 -21.987 1.00 75.25 94 TYR A CA 1
ATOM 744 C C . TYR A 1 94 ? 33.983 -2.820 -20.829 1.00 75.25 94 TYR A C 1
ATOM 746 O O . TYR A 1 94 ? 34.100 -3.199 -19.672 1.00 75.25 94 TYR A O 1
ATOM 754 N N . GLY A 1 95 ? 33.530 -1.591 -21.113 1.00 77.81 95 GLY A N 1
ATOM 755 C CA . GLY A 1 95 ? 33.183 -0.598 -20.083 1.00 77.81 95 GLY A CA 1
ATOM 756 C C . GLY A 1 95 ? 31.847 -0.829 -19.355 1.00 77.81 95 GLY A C 1
ATOM 757 O O . GLY A 1 95 ? 31.554 -0.141 -18.385 1.00 77.81 95 GLY A O 1
ATOM 758 N N . SER A 1 96 ? 31.004 -1.763 -19.812 1.00 68.94 96 SER A N 1
ATOM 759 C CA . SER A 1 96 ? 29.736 -2.139 -19.153 1.00 68.94 96 SER A CA 1
ATOM 760 C C . SER A 1 96 ? 29.774 -3.542 -18.534 1.00 68.94 96 SER A C 1
ATOM 762 O O . SER A 1 96 ? 28.791 -3.963 -17.920 1.00 68.94 96 SER A O 1
ATOM 764 N N . ALA A 1 97 ? 30.878 -4.272 -18.707 1.00 63.56 97 ALA A N 1
ATOM 765 C CA . ALA A 1 97 ? 31.069 -5.616 -18.185 1.00 63.56 97 ALA A CA 1
ATOM 766 C C . ALA A 1 97 ? 31.872 -5.565 -16.875 1.00 63.56 97 ALA A C 1
ATOM 768 O O . ALA A 1 97 ? 33.032 -5.170 -16.862 1.00 63.56 97 ALA A O 1
ATOM 769 N N . CYS A 1 98 ? 31.268 -6.003 -15.768 1.00 50.19 98 CYS A N 1
ATOM 770 C CA . CYS A 1 98 ? 32.033 -6.392 -14.585 1.00 50.19 98 CYS A CA 1
ATOM 771 C C . CYS A 1 98 ? 32.565 -7.811 -14.843 1.00 50.19 98 CYS A C 1
ATOM 773 O O . CYS A 1 98 ? 31.775 -8.741 -15.017 1.00 50.19 98 CYS A O 1
ATOM 775 N N . LEU A 1 99 ? 33.887 -7.960 -14.955 1.00 50.94 99 LEU A N 1
ATOM 776 C CA . LEU A 1 99 ? 34.586 -9.225 -15.207 1.00 50.94 99 LEU A CA 1
ATOM 777 C C . LEU A 1 99 ? 34.368 -10.212 -14.044 1.00 50.94 99 LEU A C 1
ATOM 779 O O . LEU A 1 99 ? 35.167 -10.278 -13.120 1.00 50.94 99 LEU A O 1
ATOM 783 N N . TYR A 1 100 ? 33.287 -10.992 -14.094 1.00 52.59 100 TYR A N 1
ATOM 784 C CA . TYR A 1 100 ? 33.023 -12.114 -13.175 1.00 52.59 100 TYR A CA 1
ATOM 785 C C . TYR A 1 100 ? 33.176 -13.489 -13.855 1.00 52.59 100 TYR A C 1
ATOM 787 O O . TYR A 1 100 ? 32.792 -14.515 -13.297 1.00 52.59 100 TYR A O 1
ATOM 795 N N . SER A 1 101 ? 33.733 -13.536 -15.071 1.00 51.44 101 SER A N 1
ATOM 796 C CA . SER A 1 101 ? 33.837 -14.767 -15.867 1.00 51.44 101 SER A CA 1
ATOM 797 C C . SER A 1 101 ? 35.019 -15.668 -15.492 1.00 51.44 101 SER A C 1
ATOM 799 O O . SER A 1 101 ? 34.987 -16.846 -15.827 1.00 51.44 101 SER A O 1
ATOM 801 N N . CYS A 1 102 ? 36.038 -15.179 -14.776 1.00 47.53 102 CYS A N 1
ATOM 802 C CA . CYS A 1 102 ? 37.238 -15.988 -14.512 1.00 47.53 102 CYS A CA 1
ATOM 803 C C . CYS A 1 102 ? 37.056 -17.040 -13.396 1.00 47.53 102 CYS A C 1
ATOM 805 O O . CYS A 1 102 ? 37.736 -18.057 -13.402 1.00 47.53 102 CYS A O 1
ATOM 807 N N . ILE A 1 103 ? 36.119 -16.841 -12.458 1.00 54.84 103 ILE A N 1
ATOM 808 C CA . ILE A 1 103 ? 35.987 -17.705 -11.265 1.00 54.84 103 ILE A CA 1
ATOM 809 C C . ILE A 1 103 ? 35.035 -18.894 -11.506 1.00 54.84 103 ILE A C 1
ATOM 811 O O . ILE A 1 103 ? 35.277 -19.990 -11.015 1.00 54.84 103 ILE A O 1
ATOM 815 N N . HIS A 1 104 ? 33.972 -18.724 -12.301 1.00 56.69 104 HIS A N 1
ATOM 816 C CA . HIS A 1 104 ? 32.933 -19.756 -12.466 1.00 56.69 104 HIS A CA 1
ATOM 817 C C . HIS A 1 104 ? 33.228 -20.805 -13.554 1.00 56.69 104 HIS A C 1
ATOM 819 O O . HIS A 1 104 ? 32.711 -21.920 -13.482 1.00 56.69 104 HIS A O 1
ATOM 825 N N . LEU A 1 105 ? 34.050 -20.472 -14.557 1.00 52.97 105 LEU A N 1
ATOM 826 C CA . LEU A 1 105 ? 34.395 -21.391 -15.652 1.00 52.97 105 LEU A CA 1
ATOM 827 C C . LEU A 1 105 ? 35.365 -22.502 -15.210 1.00 52.97 105 LEU A C 1
ATOM 829 O O . LEU A 1 105 ? 35.302 -23.605 -15.746 1.00 52.97 105 LEU A O 1
ATOM 833 N N . TRP A 1 106 ? 36.196 -22.258 -14.191 1.00 52.25 106 TRP A N 1
ATOM 834 C CA . TRP A 1 106 ? 37.126 -23.264 -13.663 1.00 52.25 106 TRP A CA 1
ATOM 835 C C . TRP A 1 106 ? 36.428 -24.309 -12.775 1.00 52.25 106 TRP A C 1
ATOM 837 O O . TRP A 1 106 ? 36.714 -25.502 -12.873 1.00 52.25 106 TRP A O 1
ATOM 847 N N . SER A 1 107 ? 35.438 -23.902 -11.971 1.00 56.56 107 SER A N 1
ATOM 848 C CA . SER A 1 107 ? 34.704 -24.825 -11.090 1.00 56.56 107 SER A CA 1
ATOM 849 C C . SER A 1 107 ? 33.812 -25.825 -11.840 1.00 56.56 107 SER A C 1
ATOM 851 O O . SER A 1 107 ? 33.653 -26.951 -11.376 1.00 56.56 107 SER A O 1
ATOM 853 N N . PHE A 1 108 ? 33.254 -25.468 -13.006 1.00 54.41 108 PHE A N 1
ATOM 854 C CA . PHE A 1 108 ? 32.404 -26.383 -13.790 1.00 54.41 108 PHE A CA 1
ATOM 855 C C . PHE A 1 108 ? 33.217 -27.455 -14.541 1.00 54.41 108 PHE A C 1
ATOM 857 O O . PHE A 1 108 ? 32.767 -28.592 -14.697 1.00 54.41 108 PHE A O 1
ATOM 864 N N . PHE A 1 109 ? 34.442 -27.116 -14.955 1.00 56.12 109 PHE A N 1
ATOM 865 C CA . PHE A 1 109 ? 35.371 -28.060 -15.581 1.00 56.12 109 PHE A CA 1
ATOM 866 C C . PHE A 1 109 ? 35.904 -29.092 -14.570 1.00 56.12 109 PHE A C 1
ATOM 868 O O . PHE A 1 109 ? 36.015 -30.279 -14.880 1.00 56.12 109 PHE A O 1
ATOM 875 N N . PHE A 1 110 ? 36.153 -28.669 -13.326 1.00 54.38 110 PHE A N 1
ATOM 876 C CA . PHE A 1 110 ? 36.608 -29.572 -12.265 1.00 54.38 110 PHE A CA 1
ATOM 877 C C . PHE A 1 110 ? 35.508 -30.551 -11.806 1.00 54.38 110 PHE A C 1
ATOM 879 O O . PHE A 1 110 ? 35.772 -31.735 -11.626 1.00 54.38 110 PHE A O 1
ATOM 886 N N . TYR A 1 111 ? 34.250 -30.106 -11.691 1.00 55.09 111 TYR A N 1
ATOM 887 C CA . TYR A 1 111 ? 33.148 -30.952 -11.194 1.00 55.09 111 TYR A CA 1
ATOM 888 C C . TYR A 1 111 ? 32.686 -32.038 -12.187 1.00 55.09 111 TYR A C 1
ATOM 890 O O . TYR A 1 111 ? 32.204 -33.097 -11.785 1.00 55.09 111 TYR A O 1
ATOM 898 N N . THR A 1 112 ? 32.846 -31.801 -13.492 1.00 58.34 112 THR A N 1
ATOM 899 C CA . THR A 1 112 ? 32.455 -32.753 -14.551 1.00 58.34 112 THR A CA 1
ATOM 900 C C . THR A 1 112 ? 33.515 -33.817 -14.843 1.00 58.34 112 THR A C 1
ATOM 902 O O . THR A 1 112 ? 33.191 -34.842 -15.439 1.00 58.34 112 THR A O 1
ATOM 905 N N . SER A 1 113 ? 34.751 -33.616 -14.374 1.00 55.66 113 SER A N 1
ATOM 906 C CA . SER A 1 113 ? 35.858 -34.565 -14.558 1.00 55.66 113 SER A CA 1
ATOM 907 C C . SER A 1 113 ? 35.893 -35.652 -13.472 1.00 55.66 113 SER A C 1
ATOM 909 O O . SER A 1 113 ? 36.302 -36.774 -13.746 1.00 55.66 113 SER A O 1
ATOM 911 N N . THR A 1 114 ? 35.392 -35.368 -12.263 1.00 57.38 114 THR A N 1
ATOM 912 C CA . THR A 1 114 ? 35.391 -36.311 -11.122 1.00 57.38 114 THR A CA 1
ATOM 913 C C . THR A 1 114 ? 34.184 -37.263 -11.096 1.00 57.38 114 THR A C 1
ATOM 915 O O . THR A 1 114 ? 34.179 -38.217 -10.335 1.00 57.38 114 THR A O 1
ATOM 918 N N . SER A 1 115 ? 33.156 -37.043 -11.927 1.00 54.44 115 SER A N 1
ATOM 919 C CA . SER A 1 115 ? 31.935 -37.883 -11.959 1.00 54.44 115 SER A CA 1
ATOM 920 C C . SER A 1 115 ? 31.963 -38.987 -13.030 1.00 54.44 115 SER A C 1
ATOM 922 O O . SER A 1 115 ? 30.933 -39.594 -13.317 1.00 54.44 115 SER A O 1
ATOM 924 N N . ARG A 1 116 ? 33.113 -39.203 -13.682 1.00 53.84 116 ARG A N 1
ATOM 925 C CA . ARG A 1 116 ? 33.297 -40.187 -14.765 1.00 53.84 116 ARG A CA 1
ATOM 926 C C . ARG A 1 116 ? 34.404 -41.214 -14.459 1.00 53.84 116 ARG A C 1
ATOM 928 O O . ARG A 1 116 ? 34.931 -41.811 -15.395 1.00 53.84 116 ARG A O 1
ATOM 935 N N . ALA A 1 117 ? 34.738 -41.381 -13.177 1.00 50.56 117 ALA A N 1
ATOM 936 C CA . ALA A 1 117 ? 35.591 -42.437 -12.633 1.00 50.56 117 ALA A CA 1
ATOM 937 C C . ALA A 1 117 ? 34.762 -43.334 -11.708 1.00 50.56 117 ALA A C 1
ATOM 939 O O . ALA A 1 117 ? 33.899 -42.773 -10.992 1.00 50.56 117 ALA A O 1
#

Nearest PDB structures (foldseek):
  8pv1-assembly1_LR  TM=8.811E-01  e=4.350E-10  Thermochaetoides thermophila DSM 1495
  8pv2-assembly1_LR  TM=8.809E-01  e=5.573E-10  Thermochaetoides thermophila DSM 1495
  8pvk-assembly1_LR  TM=8.808E-01  e=5.238E-10  Thermochaetoides thermophila DSM 1495
  9f1b-assembly1_BR  TM=8.854E-01  e=8.084E-10  Oryctolagus cuniculus
  8pv3-assembly1_LR  TM=8.786E-01  e=7.142E-10  Thermochaetoides thermophila DSM 1495

InterPro domains:
  IPR000196 Large ribosomal subunit protein eL19 domain [SM01416] (19-107)
  IPR015972 Large ribosomal subunit protein eL19, domain 1 [G3DSA:1.10.1650.10] (18-72)
  IPR023638 Large ribosomal subunit protein eL19, conserved site [PS00526] (23-42)
  IPR035970 Large ribosomal subunit protein eL19 superfamily [SSF48140] (19-96)
  IPR039547 Large ribosomal subunit protein eL19 [PTHR10722] (17-96)
  IPR057259 Ribosomal protein L19e, N-terminal domain [PF01280] (20-70)

pLDDT: mean 76.73, std 18.49, range [36.97, 94.94]

Sequence (117 aa):
SFRQRIPACAAGLYFKMVSLKLQKRLASSVLKCGLRKVWLDPNEVNEISMANSRQNIRKLVNDGFVIKKPTKIHSRARARRAAEAKRKGRHTGYGSACLYSCIHLWSFFFYTSTSRA

Organism: NCBI:txid582737

Solvent-accessible surface area (backbone atoms only — not comparable to full-atom values): 7682 Å² total; per-residue (Å²): 143,78,81,82,73,79,70,94,79,80,75,87,69,84,73,77,93,65,88,56,66,63,44,48,52,48,47,20,65,75,69,74,45,58,67,88,36,58,43,71,50,83,87,54,47,68,66,54,67,69,40,81,49,72,68,49,47,52,50,39,42,74,76,56,52,44,40,76,56,78,77,90,81,80,82,60,63,66,60,52,53,51,51,52,39,42,74,72,68,40,91,71,48,78,92,71,54,80,91,67,65,78,70,60,60,56,56,57,58,56,60,65,61,68,74,78,115

Secondary structure (DSSP, 8-state):
-------TT----------THHHHHHHHHHTT--GGGEEE-SSSHHHHHH--SHHHHHHHHHHTSEEEPPP-PPP-HHHHHHHHHHHTT-S-SGGG----HHHHHHHHHHHHHGGG-

Radius of gyration: 27.73 Å; Cα contacts (8 Å, |Δi|>4): 66; chains: 1; bounding box: 57×72×48 Å

Mean predicted aligned error: 13.83 Å

Foldseek 3Di:
DPPDPPDPPPPPDPQPPDPLPQLLVLLCVLVVHDSVQKDADRVPSVLSSPDNDSVSSVVCVVVPRIDGHDDDDDDCPVVVVVVVCVVVVHQPDPVNDDPPPPPPVVVVVVVVVVVPD